Protein AF-A0A6F9APV6-F1 (afdb_monomer)

pLDDT: mean 75.97, std 16.24, range [34.41, 96.19]

Solvent-accessible surface area (backbone atoms only — not comparable to full-atom values): 11226 Å² total; per-residue (Å²): 135,86,80,82,76,64,52,73,63,45,58,77,76,40,95,75,77,88,88,70,82,86,83,55,104,43,73,67,45,52,50,52,51,53,50,53,49,55,76,41,34,86,66,49,43,72,59,33,46,79,80,85,81,66,87,83,72,89,82,81,78,64,47,82,70,76,93,76,87,90,74,62,83,91,76,59,57,70,69,61,51,51,61,79,62,33,61,71,61,49,49,66,60,61,39,82,82,27,67,59,85,77,83,71,96,68,88,79,89,76,83,69,74,46,79,47,74,49,69,36,89,52,82,75,78,64,53,71,49,76,52,49,54,57,21,38,34,34,34,58,32,89,53,76,42,82,68,46,75,30,38,85,81,39,68,46,71,44,85,44,54,64,74,27,57,29,32,34,39,39,32,69,62,131

Sequence (174 aa):
MYLQPDYAAKRKACNHLRNFADVYDSCGSVKTILDWTADHQDIIVPGAGMTLACSLGWYFGPSWSPLLMSNDLRDICPQSKQLLQNIQVILISQDQLGRQGYRTAKISLSGGQLALAVLDKQEIGSPRLPPHPGHMCHQVLPSYKELGVQTLLSKLVVDVNPSGTELTTVTPIK

Radius of gyration: 18.03 Å; Cα contacts (8 Å, |Δi|>4): 199; chains: 1; bounding box: 49×47×46 Å

Mean predicted aligned error: 9.7 Å

Structure (mmCIF, N/CA/C/O backbone):
data_AF-A0A6F9APV6-F1
#
_entry.id   AF-A0A6F9APV6-F1
#
loop_
_atom_site.group_PDB
_atom_site.id
_atom_site.type_symbol
_atom_site.label_atom_id
_atom_site.label_alt_id
_atom_site.label_comp_id
_atom_site.label_asym_id
_atom_site.label_entity_id
_atom_site.label_seq_id
_atom_site.pdbx_PDB_ins_code
_atom_site.Cartn_x
_atom_site.Cartn_y
_atom_site.Cartn_z
_atom_site.occupancy
_atom_site.B_iso_or_equiv
_atom_site.auth_seq_id
_atom_site.auth_comp_id
_atom_site.auth_asym_id
_atom_site.auth_atom_id
_atom_site.pdbx_PDB_model_num
ATOM 1 N N . MET A 1 1 ? 5.467 5.655 -28.327 1.00 34.41 1 MET A N 1
ATOM 2 C CA . MET A 1 1 ? 4.856 4.310 -28.349 1.00 34.41 1 MET A CA 1
ATOM 3 C C . MET A 1 1 ? 5.356 3.571 -27.118 1.00 34.41 1 MET A C 1
ATOM 5 O O . MET A 1 1 ? 6.531 3.239 -27.068 1.00 34.41 1 MET A O 1
ATOM 9 N N . TYR A 1 2 ? 4.526 3.448 -26.079 1.00 51.31 2 TYR A N 1
ATOM 10 C CA . TYR A 1 2 ? 4.885 2.700 -24.870 1.00 51.31 2 TYR A CA 1
ATOM 11 C C . TYR A 1 2 ? 4.739 1.212 -25.201 1.00 51.31 2 TYR A C 1
ATOM 13 O O . TYR A 1 2 ? 3.641 0.767 -25.527 1.00 51.31 2 TYR A O 1
ATOM 21 N N . LEU A 1 3 ? 5.841 0.462 -25.202 1.00 65.44 3 LEU A N 1
ATOM 22 C CA . LEU A 1 3 ? 5.780 -0.988 -25.360 1.00 65.44 3 LEU A CA 1
ATOM 23 C C . LEU A 1 3 ? 5.334 -1.575 -24.024 1.00 65.44 3 LEU A C 1
ATOM 25 O O . LEU A 1 3 ? 6.035 -1.435 -23.021 1.00 65.44 3 LEU A O 1
ATOM 29 N N . GLN A 1 4 ? 4.167 -2.211 -24.006 1.00 72.38 4 GLN A N 1
ATOM 30 C CA . GLN A 1 4 ? 3.700 -2.893 -22.811 1.00 72.38 4 GLN A CA 1
ATOM 31 C C . GLN A 1 4 ? 4.637 -4.077 -22.516 1.00 72.38 4 GLN A C 1
ATOM 33 O O . GLN A 1 4 ? 4.866 -4.908 -23.398 1.00 72.38 4 GLN A O 1
ATOM 38 N N . PRO A 1 5 ? 5.220 -4.157 -21.310 1.00 76.94 5 PRO A N 1
ATOM 39 C CA . PRO A 1 5 ? 6.102 -5.258 -20.968 1.00 76.94 5 PRO A CA 1
ATOM 40 C C . PRO A 1 5 ? 5.328 -6.573 -20.831 1.00 76.94 5 PRO A C 1
ATOM 42 O O . PRO A 1 5 ? 4.236 -6.605 -20.266 1.00 76.94 5 PRO A O 1
ATOM 45 N N . ASP A 1 6 ? 5.937 -7.672 -21.277 1.00 85.88 6 ASP A N 1
ATOM 46 C CA . ASP A 1 6 ? 5.403 -9.017 -21.060 1.00 85.88 6 ASP A CA 1
ATOM 47 C C . ASP A 1 6 ? 5.593 -9.437 -19.592 1.00 85.88 6 ASP A C 1
ATOM 49 O O . ASP A 1 6 ? 6.660 -9.902 -19.172 1.00 85.88 6 ASP A O 1
ATOM 53 N N . TYR A 1 7 ? 4.543 -9.247 -18.795 1.00 81.50 7 TYR A N 1
ATOM 54 C CA . TYR A 1 7 ? 4.513 -9.645 -17.390 1.00 81.50 7 TYR A CA 1
ATOM 55 C C . TYR A 1 7 ? 4.544 -11.164 -17.197 1.00 81.50 7 TYR A C 1
ATOM 57 O O . TYR A 1 7 ? 5.083 -11.626 -16.192 1.00 81.50 7 TYR A O 1
ATOM 65 N N . ALA A 1 8 ? 4.046 -11.956 -18.152 1.00 81.69 8 ALA A N 1
ATOM 66 C CA . ALA A 1 8 ? 4.042 -13.413 -18.048 1.00 81.69 8 ALA A CA 1
ATOM 67 C C . ALA A 1 8 ? 5.456 -13.992 -18.199 1.00 81.69 8 ALA A C 1
ATOM 69 O O . ALA A 1 8 ? 5.843 -14.880 -17.433 1.00 81.69 8 ALA A O 1
ATOM 70 N N . ALA A 1 9 ? 6.246 -13.465 -19.139 1.00 83.56 9 ALA A N 1
ATOM 71 C CA . ALA A 1 9 ? 7.654 -13.826 -19.289 1.00 83.56 9 ALA A CA 1
ATOM 72 C C . ALA A 1 9 ? 8.483 -13.372 -18.077 1.00 83.56 9 ALA A C 1
ATOM 74 O O . ALA A 1 9 ? 9.235 -14.160 -17.502 1.00 83.56 9 ALA A O 1
ATOM 75 N N . LYS A 1 10 ? 8.292 -12.124 -17.631 1.00 79.88 10 LYS A N 1
ATOM 76 C CA . LYS A 1 10 ? 9.009 -11.562 -16.476 1.00 79.88 10 LYS A CA 1
ATOM 77 C C . LYS A 1 10 ? 8.736 -12.326 -15.179 1.00 79.88 10 LYS A C 1
ATOM 79 O O . LYS A 1 10 ? 9.666 -12.554 -14.413 1.00 79.88 10 LYS A O 1
ATOM 84 N N . ARG A 1 11 ? 7.503 -12.800 -14.966 1.00 76.94 11 ARG A N 1
ATOM 85 C CA . ARG A 1 11 ? 7.121 -13.609 -13.795 1.00 76.94 11 ARG A CA 1
ATOM 86 C C . ARG A 1 11 ? 7.897 -14.923 -13.682 1.00 76.94 11 ARG A C 1
ATOM 88 O O . ARG A 1 11 ? 8.100 -15.418 -12.583 1.00 76.94 11 ARG A O 1
ATOM 95 N N . LYS A 1 12 ? 8.310 -15.507 -14.812 1.00 80.38 12 LYS A N 1
ATOM 96 C CA . LYS A 1 12 ? 9.112 -16.742 -14.833 1.00 80.38 12 LYS A CA 1
ATOM 97 C C . LYS A 1 12 ? 10.593 -16.486 -14.558 1.00 80.38 12 LYS A C 1
ATOM 99 O O . LYS A 1 12 ? 11.287 -17.399 -14.130 1.00 80.38 12 LYS A O 1
ATOM 104 N N . ALA A 1 13 ? 11.073 -15.277 -14.845 1.00 82.25 13 ALA A N 1
ATOM 105 C CA . ALA A 1 13 ? 12.490 -14.934 -14.787 1.00 82.25 13 ALA A CA 1
ATOM 106 C C . ALA A 1 13 ? 12.889 -14.166 -13.516 1.00 82.25 13 ALA A C 1
ATOM 108 O O . ALA A 1 13 ? 14.063 -14.166 -13.154 1.00 82.25 13 ALA A O 1
ATOM 109 N N . CYS A 1 14 ? 11.951 -13.481 -12.856 1.00 79.75 14 CYS A N 1
ATOM 110 C CA . CYS A 1 14 ? 12.245 -12.558 -11.761 1.00 79.75 14 CYS A CA 1
ATOM 111 C C . CYS A 1 14 ? 11.323 -12.784 -10.556 1.00 79.75 14 CYS A C 1
ATOM 113 O O . CYS A 1 14 ? 10.116 -12.943 -10.721 1.00 79.75 14 CYS A O 1
ATOM 115 N N . ASN A 1 15 ? 11.886 -12.692 -9.345 1.00 79.50 15 ASN A N 1
ATOM 116 C CA . ASN A 1 15 ? 11.119 -12.744 -8.091 1.00 79.50 15 ASN A CA 1
ATOM 117 C C . ASN A 1 15 ? 10.327 -11.447 -7.850 1.00 79.50 15 ASN A C 1
ATOM 119 O O . ASN A 1 15 ? 9.174 -11.490 -7.434 1.00 79.50 15 ASN A O 1
ATOM 123 N N . HIS A 1 16 ? 10.944 -10.295 -8.140 1.00 78.00 16 HIS A N 1
ATOM 124 C CA . HIS A 1 16 ? 10.338 -8.967 -8.023 1.00 78.00 16 HIS A CA 1
ATOM 125 C C . HIS A 1 16 ? 10.746 -8.084 -9.201 1.00 78.00 16 HIS A C 1
ATOM 127 O O . HIS A 1 16 ? 11.816 -8.257 -9.787 1.00 78.00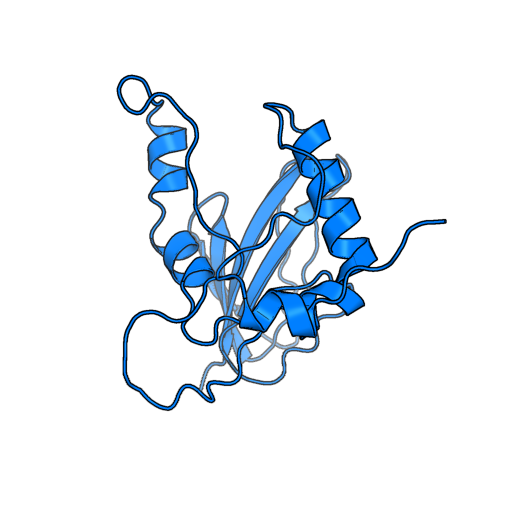 16 HIS A O 1
ATOM 133 N N . LEU A 1 17 ? 9.881 -7.131 -9.547 1.00 83.25 17 LEU A N 1
ATOM 134 C CA . LEU A 1 17 ? 10.029 -6.269 -10.715 1.00 83.25 17 LEU A CA 1
ATOM 135 C C . LEU A 1 17 ? 9.697 -4.830 -10.328 1.00 83.25 17 LEU A C 1
ATOM 137 O O . LEU A 1 17 ? 8.629 -4.561 -9.781 1.00 83.25 17 LEU A O 1
ATOM 141 N N . ARG A 1 18 ? 10.589 -3.892 -10.659 1.00 86.50 18 ARG A N 1
ATOM 142 C CA . ARG A 1 18 ? 10.275 -2.463 -10.592 1.00 86.50 18 ARG A CA 1
ATOM 143 C C . ARG A 1 18 ? 9.425 -2.091 -11.807 1.00 86.50 18 ARG A C 1
ATOM 145 O O . ARG A 1 18 ? 9.869 -2.256 -12.942 1.00 86.50 18 ARG A O 1
ATOM 152 N N . ASN A 1 19 ? 8.211 -1.607 -11.556 1.00 86.69 19 ASN A N 1
ATOM 153 C CA . ASN A 1 19 ? 7.246 -1.266 -12.604 1.00 86.69 19 ASN A CA 1
ATOM 154 C C . ASN A 1 19 ? 7.282 0.207 -13.017 1.00 86.69 19 ASN A C 1
ATOM 156 O O . ASN A 1 19 ? 7.061 0.514 -14.185 1.00 86.69 19 ASN A O 1
ATOM 160 N N . PHE A 1 20 ? 7.563 1.098 -12.068 1.00 89.62 20 PHE A N 1
ATOM 161 C CA . PHE A 1 20 ? 7.472 2.541 -12.259 1.00 89.62 20 PHE A CA 1
ATOM 162 C C . PHE A 1 20 ? 8.788 3.250 -11.899 1.00 89.62 20 PHE A C 1
ATOM 164 O O . PHE A 1 20 ? 9.811 2.597 -11.673 1.00 89.62 20 PHE A O 1
ATOM 171 N N . ALA A 1 21 ? 8.762 4.583 -11.919 1.00 89.56 21 ALA A N 1
ATOM 172 C CA . ALA A 1 21 ? 9.883 5.446 -11.569 1.00 89.56 21 ALA A CA 1
ATOM 173 C C . ALA A 1 21 ? 10.372 5.227 -10.127 1.00 89.56 21 ALA A C 1
ATOM 175 O O . ALA A 1 21 ? 9.659 4.671 -9.288 1.00 89.56 21 ALA A O 1
ATOM 176 N N . ASP A 1 22 ? 11.596 5.680 -9.861 1.00 90.94 22 ASP A N 1
ATOM 177 C CA . ASP A 1 22 ? 12.197 5.617 -8.532 1.00 90.94 22 ASP A CA 1
ATOM 178 C C . ASP A 1 22 ? 11.399 6.460 -7.526 1.00 90.94 22 ASP A C 1
ATOM 180 O O . ASP A 1 22 ? 10.814 7.495 -7.862 1.00 90.94 22 ASP A O 1
ATOM 184 N N . VAL A 1 23 ? 11.368 5.988 -6.279 1.00 90.94 23 VAL A N 1
ATOM 185 C CA . VAL A 1 23 ? 10.725 6.699 -5.174 1.00 90.94 23 VAL A CA 1
ATOM 186 C C . VAL A 1 23 ? 11.669 7.760 -4.618 1.00 90.94 23 VAL A C 1
ATOM 188 O O . VAL A 1 23 ? 12.853 7.505 -4.401 1.00 90.94 23 VAL A O 1
ATOM 191 N N . TYR A 1 24 ? 11.126 8.944 -4.358 1.00 90.81 24 TYR A N 1
ATOM 192 C CA . TYR A 1 24 ? 11.816 10.040 -3.685 1.00 90.81 24 TYR A CA 1
ATOM 193 C C . TYR A 1 24 ? 11.160 10.332 -2.338 1.00 90.81 24 TYR A C 1
ATOM 195 O O . TYR A 1 24 ? 9.982 10.031 -2.139 1.00 90.81 24 TYR A O 1
ATOM 203 N N . ASP A 1 25 ? 11.903 10.980 -1.439 1.00 88.94 25 ASP A N 1
ATOM 204 C CA . ASP A 1 25 ? 11.427 11.402 -0.117 1.00 88.94 25 ASP A CA 1
ATOM 205 C C . ASP A 1 25 ? 10.454 12.593 -0.221 1.00 88.94 25 ASP A C 1
ATOM 207 O O . ASP A 1 25 ? 10.765 13.743 0.081 1.00 88.94 25 ASP A O 1
ATOM 211 N N . SER A 1 26 ? 9.276 12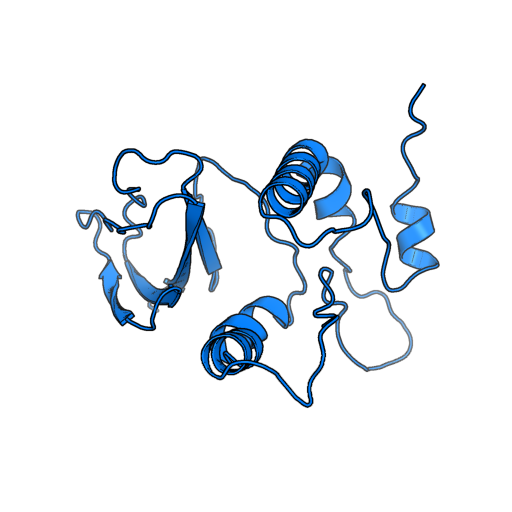.337 -0.790 1.00 88.94 26 SER A N 1
ATOM 212 C CA . SER A 1 26 ? 8.207 13.318 -0.935 1.00 88.94 26 SER A CA 1
ATOM 213 C C . SER A 1 26 ? 6.843 12.640 -1.043 1.00 88.94 26 SER A C 1
ATOM 215 O O . SER A 1 26 ? 6.668 11.640 -1.745 1.00 88.94 26 SER A O 1
ATOM 217 N N . CYS A 1 27 ? 5.829 13.249 -0.423 1.00 84.25 27 CYS A N 1
ATOM 218 C CA . CYS A 1 27 ? 4.440 12.797 -0.548 1.00 84.25 27 CYS A CA 1
ATOM 219 C C . CYS A 1 27 ? 3.967 12.802 -2.016 1.00 84.25 27 CYS A C 1
ATOM 221 O O . CYS A 1 27 ? 3.208 11.928 -2.431 1.00 84.25 27 CYS A O 1
ATOM 223 N N . GLY A 1 28 ? 4.466 13.743 -2.827 1.00 86.81 28 GLY A N 1
ATOM 224 C CA . GLY A 1 28 ? 4.191 13.800 -4.263 1.00 86.81 28 GLY A CA 1
ATOM 225 C C . GLY A 1 28 ? 4.675 12.557 -5.015 1.00 86.81 28 GLY A C 1
ATOM 226 O O . GLY A 1 28 ? 3.913 11.999 -5.797 1.00 86.81 28 GLY A O 1
ATOM 227 N N . SER A 1 29 ? 5.894 12.077 -4.737 1.00 89.31 29 SER A N 1
ATOM 228 C CA . SER A 1 29 ? 6.427 10.851 -5.355 1.00 89.31 29 SER A CA 1
ATOM 229 C C . SER A 1 29 ? 5.620 9.610 -4.968 1.00 89.31 29 SER A C 1
ATOM 231 O O . SER A 1 29 ? 5.328 8.774 -5.819 1.00 89.31 29 SER A O 1
ATOM 233 N N . VAL A 1 30 ? 5.187 9.506 -3.710 1.00 87.62 30 VAL A N 1
ATOM 234 C CA . VAL A 1 30 ? 4.334 8.391 -3.269 1.00 87.62 30 VAL A CA 1
ATOM 235 C C . VAL A 1 30 ? 2.973 8.431 -3.971 1.00 87.62 30 VAL A C 1
ATOM 237 O O . VAL A 1 30 ? 2.505 7.405 -4.466 1.00 87.62 30 VAL A O 1
ATOM 240 N N . LYS A 1 31 ? 2.351 9.613 -4.075 1.00 87.12 31 LYS A N 1
ATOM 241 C CA . LYS A 1 31 ? 1.059 9.791 -4.758 1.00 87.12 31 LYS A CA 1
ATOM 242 C C . LYS A 1 31 ? 1.134 9.397 -6.236 1.00 87.12 31 LYS A C 1
ATOM 244 O O . LYS A 1 31 ? 0.258 8.674 -6.699 1.00 87.12 31 LYS A O 1
ATOM 249 N N . THR A 1 32 ? 2.194 9.775 -6.955 1.00 91.06 32 THR A N 1
ATOM 250 C CA . THR A 1 32 ? 2.341 9.408 -8.376 1.00 91.06 32 THR A CA 1
ATOM 251 C C . THR A 1 32 ? 2.524 7.906 -8.583 1.00 91.06 32 THR A C 1
ATOM 253 O O . THR A 1 32 ? 1.956 7.356 -9.525 1.00 91.06 32 THR A O 1
ATOM 256 N N . ILE A 1 33 ? 3.250 7.219 -7.693 1.00 89.94 33 ILE A N 1
ATOM 257 C CA . ILE A 1 33 ? 3.377 5.753 -7.721 1.00 89.94 33 ILE A CA 1
ATOM 258 C C . ILE A 1 33 ? 2.017 5.089 -7.466 1.00 89.94 33 ILE A C 1
ATOM 260 O O . ILE A 1 33 ? 1.644 4.160 -8.188 1.00 89.94 33 ILE A O 1
ATOM 264 N N . LEU A 1 34 ? 1.266 5.560 -6.463 1.00 88.81 34 LEU A N 1
ATOM 265 C CA . LEU A 1 34 ? -0.066 5.037 -6.140 1.00 88.81 34 LEU A CA 1
ATOM 266 C C . LEU A 1 34 ? -1.050 5.231 -7.297 1.00 88.81 34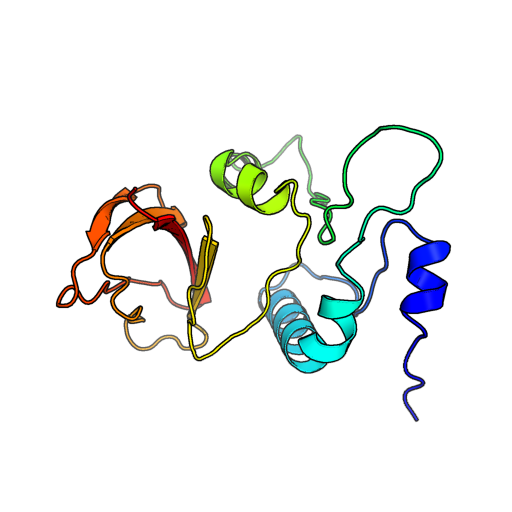 LEU A C 1
ATOM 268 O O . LEU A 1 34 ? -1.775 4.299 -7.645 1.00 88.81 34 LEU A O 1
ATOM 272 N N . ASP A 1 35 ? -1.051 6.414 -7.910 1.00 90.56 35 ASP A N 1
ATOM 273 C CA . ASP A 1 35 ? -1.918 6.728 -9.044 1.00 90.56 35 ASP A CA 1
ATOM 274 C C . ASP A 1 35 ? -1.576 5.862 -10.255 1.00 90.56 35 ASP A C 1
ATOM 276 O O . ASP A 1 35 ? -2.457 5.191 -10.791 1.00 90.56 35 ASP A O 1
ATOM 280 N N . TRP A 1 36 ? -0.292 5.756 -1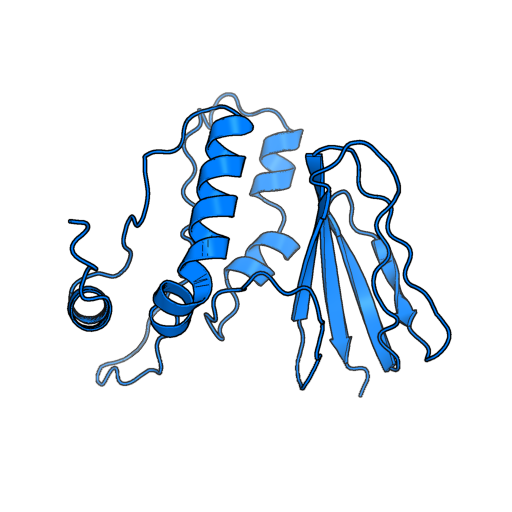0.610 1.00 91.81 36 TRP A N 1
ATOM 281 C CA . TRP A 1 36 ? 0.137 4.902 -11.715 1.00 91.81 36 TRP A CA 1
ATOM 282 C C . TRP A 1 36 ? -0.226 3.429 -11.489 1.00 91.81 36 TRP A C 1
ATOM 284 O O . TRP A 1 36 ? -0.727 2.768 -12.400 1.00 91.81 36 TRP A O 1
ATOM 294 N N . THR A 1 37 ? -0.016 2.923 -10.269 1.00 89.44 37 THR A N 1
ATOM 295 C CA . THR A 1 37 ? -0.335 1.536 -9.888 1.00 89.44 37 THR A CA 1
ATOM 296 C C . THR A 1 37 ? -1.830 1.265 -10.005 1.00 89.44 37 THR A C 1
ATOM 298 O O . THR A 1 37 ? -2.231 0.226 -10.525 1.00 89.44 37 THR A O 1
ATOM 301 N N . ALA A 1 38 ? -2.662 2.201 -9.550 1.00 89.38 38 ALA A N 1
ATOM 302 C CA . ALA A 1 38 ? -4.108 2.057 -9.597 1.00 89.38 38 ALA A CA 1
ATOM 303 C C . ALA A 1 38 ? -4.671 2.179 -11.023 1.00 89.38 38 ALA A C 1
ATOM 305 O O . ALA A 1 38 ? -5.654 1.517 -11.345 1.00 89.38 38 ALA A O 1
ATOM 306 N N . ASP A 1 39 ? -4.045 2.981 -11.883 1.00 90.62 39 ASP A N 1
ATOM 307 C CA . ASP A 1 39 ? -4.467 3.150 -13.277 1.00 90.62 39 ASP A CA 1
ATOM 308 C C . ASP A 1 39 ? -4.029 1.976 -14.173 1.00 90.62 39 ASP A C 1
ATOM 310 O O . ASP A 1 39 ? -4.656 1.711 -15.195 1.00 90.62 39 ASP A O 1
ATOM 314 N N . HIS A 1 40 ? -2.999 1.222 -13.769 1.00 90.19 40 HIS A N 1
ATOM 315 C CA . HIS A 1 40 ? -2.517 0.024 -14.475 1.00 90.19 40 HIS A CA 1
ATOM 316 C C . HIS A 1 40 ? -2.867 -1.284 -13.749 1.00 90.19 40 HIS A C 1
ATOM 318 O O . HIS A 1 40 ? -2.325 -2.343 -14.088 1.00 90.19 40 HIS A O 1
ATOM 324 N N . GLN A 1 41 ? -3.769 -1.235 -12.760 1.00 87.25 41 GLN A N 1
ATOM 325 C CA . GLN A 1 41 ? -4.080 -2.372 -11.889 1.00 87.25 41 GLN A CA 1
ATOM 326 C C . GLN A 1 41 ? -4.551 -3.612 -12.663 1.00 87.25 41 GLN A C 1
ATOM 328 O O . GLN A 1 41 ? -4.156 -4.723 -12.324 1.00 87.25 41 GLN A O 1
ATOM 333 N N . ASP A 1 42 ? -5.287 -3.435 -13.763 1.00 85.94 42 ASP A N 1
ATOM 334 C CA . ASP A 1 42 ? -5.796 -4.542 -14.588 1.00 85.94 42 ASP A CA 1
ATOM 335 C C . ASP A 1 42 ? -4.685 -5.326 -15.301 1.00 85.94 42 ASP A C 1
ATOM 337 O O . ASP A 1 42 ? -4.876 -6.474 -15.694 1.00 85.94 42 ASP A O 1
ATOM 341 N N . ILE A 1 43 ? -3.505 -4.722 -15.456 1.00 84.94 43 ILE A N 1
ATOM 342 C CA . ILE A 1 43 ? -2.342 -5.340 -16.097 1.00 84.94 43 ILE A CA 1
ATOM 343 C C . ILE A 1 43 ? -1.444 -5.989 -15.041 1.00 84.94 43 ILE A C 1
ATOM 345 O O . ILE A 1 43 ? -0.961 -7.106 -15.231 1.00 84.94 43 ILE A O 1
ATOM 349 N N . ILE A 1 44 ? -1.206 -5.291 -13.928 1.00 83.56 44 ILE A N 1
ATOM 350 C CA . ILE A 1 44 ? -0.227 -5.716 -12.920 1.00 83.56 44 ILE A CA 1
ATOM 351 C C . ILE A 1 44 ? -0.814 -6.689 -11.893 1.00 83.56 44 ILE A C 1
ATOM 353 O O . ILE A 1 44 ? -0.114 -7.615 -11.497 1.00 83.56 44 ILE A O 1
ATOM 357 N N . VAL A 1 45 ? -2.085 -6.543 -11.493 1.00 81.75 45 VAL A N 1
ATOM 358 C CA . VAL A 1 45 ? -2.715 -7.388 -10.459 1.00 81.75 45 VAL A CA 1
ATOM 359 C C . VAL A 1 45 ? -2.838 -8.847 -10.911 1.00 81.75 45 VAL A C 1
ATOM 361 O O . VAL A 1 45 ? -2.474 -9.723 -10.127 1.00 81.75 45 VAL A O 1
ATOM 364 N N . PRO A 1 46 ? -3.243 -9.165 -12.161 1.00 76.81 46 PRO A N 1
ATOM 365 C CA . PRO A 1 46 ? -3.241 -10.552 -12.634 1.00 76.81 46 PRO A CA 1
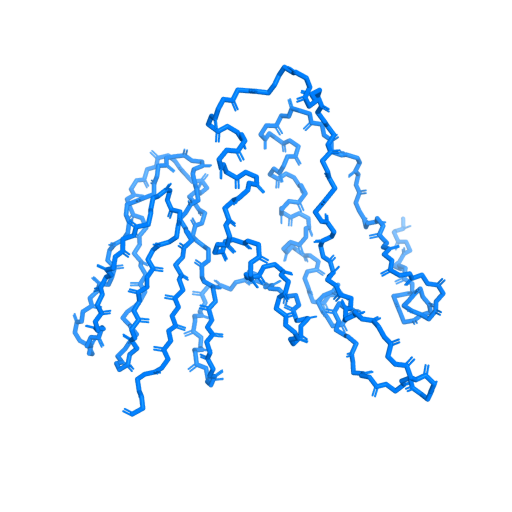ATOM 366 C C . PRO A 1 46 ? -1.832 -11.151 -12.730 1.00 76.81 46 PRO A C 1
ATOM 368 O O . PRO A 1 46 ? -1.658 -12.357 -12.562 1.00 76.81 46 PRO A O 1
ATOM 371 N N . GLY A 1 47 ? -0.820 -10.316 -12.992 1.00 64.62 47 GLY A N 1
ATOM 372 C CA . GLY A 1 47 ? 0.588 -10.719 -12.969 1.00 64.62 47 GLY A CA 1
ATOM 373 C C . GLY A 1 47 ? 1.137 -10.927 -11.553 1.00 64.62 47 GLY A C 1
ATOM 374 O O . GLY A 1 47 ? 2.077 -11.702 -11.375 1.00 64.62 47 GLY A O 1
ATOM 375 N N . ALA A 1 48 ? 0.523 -10.283 -10.559 1.00 58.22 48 ALA A N 1
ATOM 376 C CA . ALA A 1 48 ? 0.907 -10.267 -9.153 1.00 58.22 48 ALA A CA 1
ATOM 377 C C . ALA A 1 48 ? 0.213 -11.349 -8.308 1.00 58.22 48 ALA A C 1
ATOM 379 O O . ALA A 1 48 ? -0.129 -11.151 -7.143 1.00 58.22 48 ALA A O 1
ATOM 380 N N . GLY A 1 49 ? -0.005 -12.519 -8.903 1.00 51.94 49 GLY A N 1
ATOM 381 C CA . GLY A 1 49 ? -0.509 -13.702 -8.225 1.00 51.94 49 GLY A CA 1
ATOM 382 C C . GLY A 1 49 ? 0.186 -14.930 -8.787 1.00 51.94 49 GLY A C 1
ATOM 383 O O . GLY A 1 49 ? 0.093 -15.227 -9.978 1.00 51.94 49 GLY A O 1
ATOM 384 N N . MET A 1 50 ? 0.905 -15.665 -7.942 1.00 44.66 50 MET A N 1
ATOM 385 C CA . MET A 1 50 ? 1.425 -16.970 -8.329 1.00 44.66 50 MET A CA 1
ATOM 386 C C . MET A 1 50 ? 0.457 -18.054 -7.873 1.00 44.66 50 MET A C 1
ATOM 388 O O . MET A 1 50 ? 0.463 -18.444 -6.711 1.00 44.66 50 MET A O 1
ATOM 392 N N . THR A 1 51 ? -0.320 -18.612 -8.804 1.00 39.34 51 THR A N 1
ATOM 393 C CA . THR A 1 51 ? -0.758 -20.003 -8.651 1.00 39.34 51 THR A CA 1
ATOM 394 C C . THR A 1 51 ? 0.499 -20.862 -8.686 1.00 39.34 51 THR A C 1
ATOM 396 O O . THR A 1 51 ? 1.241 -20.870 -9.673 1.00 39.34 51 THR A O 1
ATOM 399 N N . LEU A 1 52 ? 0.771 -21.512 -7.559 1.00 39.34 52 LEU A N 1
ATOM 400 C CA . LEU A 1 52 ? 1.875 -22.430 -7.361 1.00 39.34 52 LEU A CA 1
ATOM 401 C C . LEU A 1 52 ? 1.755 -23.591 -8.362 1.00 39.34 52 LEU A C 1
ATOM 403 O O . LEU A 1 52 ? 0.971 -24.514 -8.177 1.00 39.34 52 LEU A O 1
ATOM 407 N N . ALA A 1 53 ? 2.564 -23.553 -9.410 1.00 36.81 53 ALA A N 1
ATOM 408 C CA . ALA A 1 53 ? 3.061 -24.755 -10.060 1.00 36.81 53 ALA A CA 1
ATOM 409 C C . ALA A 1 53 ? 4.591 -24.707 -9.990 1.00 36.81 53 ALA A C 1
ATOM 411 O O . ALA A 1 53 ? 5.274 -24.625 -11.004 1.00 36.81 53 ALA A O 1
ATOM 412 N N . CYS A 1 54 ? 5.121 -24.696 -8.763 1.00 35.75 54 CYS A N 1
ATOM 413 C CA . CYS A 1 54 ? 6.499 -25.095 -8.501 1.00 35.75 54 CYS A CA 1
ATOM 414 C C . CYS A 1 54 ? 6.477 -26.573 -8.110 1.00 35.75 54 CYS A C 1
ATOM 416 O O . CYS A 1 54 ? 6.249 -26.921 -6.952 1.00 35.75 54 CYS A O 1
ATOM 418 N N . SER A 1 55 ? 6.731 -27.457 -9.073 1.00 35.03 55 SER A N 1
ATOM 419 C CA . SER A 1 55 ? 7.455 -28.683 -8.749 1.00 35.03 55 SER A CA 1
ATOM 420 C C . SER A 1 55 ? 8.791 -28.260 -8.137 1.00 35.03 55 SER A C 1
ATOM 422 O O . SER A 1 55 ? 9.479 -27.440 -8.740 1.00 35.03 55 SER A O 1
ATOM 424 N N . LEU A 1 56 ? 9.155 -28.846 -6.996 1.00 40.75 56 LEU A N 1
ATOM 425 C CA . LEU A 1 56 ? 10.386 -28.599 -6.223 1.00 40.75 56 LEU A CA 1
ATOM 426 C C . LEU A 1 56 ? 10.278 -27.514 -5.138 1.00 40.75 56 LEU A C 1
ATOM 428 O O . LEU A 1 56 ? 11.062 -26.580 -5.069 1.00 40.75 56 LEU A O 1
ATOM 432 N N . GLY A 1 57 ? 9.301 -27.712 -4.254 1.00 39.88 57 GLY A N 1
ATOM 433 C CA . GLY A 1 57 ? 9.544 -27.754 -2.814 1.00 39.88 57 GLY A CA 1
ATOM 434 C C . GLY A 1 57 ? 10.026 -26.480 -2.109 1.00 39.88 57 GLY A C 1
ATOM 435 O O . GLY A 1 57 ? 11.215 -26.213 -2.079 1.00 39.88 57 GLY A O 1
ATOM 436 N N . TRP A 1 58 ? 9.071 -25.838 -1.423 1.00 37.38 58 TRP A N 1
ATOM 437 C CA . TRP A 1 58 ? 9.201 -25.060 -0.178 1.00 37.38 58 TRP A CA 1
ATOM 438 C C . TRP A 1 58 ? 10.261 -23.946 -0.152 1.00 37.38 58 TRP A C 1
ATOM 440 O O . TRP A 1 58 ? 11.439 -24.238 -0.103 1.00 37.38 58 TRP A O 1
ATOM 450 N N . TYR A 1 59 ? 9.822 -22.679 -0.116 1.00 38.00 59 TYR A N 1
ATOM 451 C CA . TYR A 1 59 ? 10.172 -21.632 0.870 1.00 38.00 59 TYR A CA 1
ATOM 452 C C . TYR A 1 59 ? 9.573 -20.289 0.401 1.00 38.00 59 TYR A C 1
ATOM 454 O O . TYR A 1 59 ? 9.871 -19.837 -0.696 1.00 38.00 59 TYR A O 1
ATOM 462 N N . PHE A 1 60 ? 8.727 -19.690 1.252 1.00 39.81 60 PHE A N 1
ATOM 463 C CA . PHE A 1 60 ? 8.138 -18.339 1.180 1.00 39.81 60 PHE A CA 1
ATOM 464 C C . PHE A 1 60 ? 7.387 -17.952 -0.114 1.00 39.81 60 PHE A C 1
ATOM 466 O O . PHE A 1 60 ? 7.957 -17.779 -1.186 1.00 39.81 60 PHE A O 1
ATOM 473 N N . GLY A 1 61 ? 6.066 -17.768 0.001 1.00 41.50 61 GLY A N 1
ATOM 474 C CA . GLY A 1 61 ? 5.251 -17.211 -1.082 1.00 41.50 61 GLY A CA 1
ATOM 475 C C . GLY A 1 61 ? 5.706 -15.789 -1.451 1.00 41.50 61 GLY A C 1
ATOM 476 O O . GLY A 1 61 ? 6.125 -15.040 -0.567 1.00 41.50 61 GLY A O 1
ATOM 477 N N . PRO A 1 62 ? 5.657 -15.391 -2.734 1.00 48.72 62 PRO A N 1
ATOM 478 C CA . PRO A 1 62 ? 6.080 -14.059 -3.145 1.00 48.72 62 PRO A CA 1
ATOM 479 C C . PRO A 1 62 ? 5.102 -13.003 -2.612 1.00 48.72 62 PRO A C 1
ATOM 481 O O . PRO A 1 62 ? 3.941 -12.958 -3.017 1.00 48.72 62 PRO A O 1
ATOM 484 N N . SER A 1 63 ? 5.580 -12.130 -1.721 1.00 50.84 63 SER A N 1
ATOM 485 C CA . SER A 1 63 ? 4.913 -10.860 -1.422 1.00 50.84 63 SER A CA 1
ATOM 486 C C . SER A 1 63 ? 5.216 -9.893 -2.569 1.00 50.84 63 SER A C 1
ATOM 488 O O . SER A 1 63 ? 6.367 -9.523 -2.795 1.00 50.84 63 SER A O 1
ATOM 490 N N . TRP A 1 64 ? 4.205 -9.510 -3.349 1.00 56.59 64 TRP A N 1
ATOM 491 C CA . TRP A 1 64 ? 4.388 -8.686 -4.557 1.00 56.59 64 TRP A CA 1
ATOM 492 C C . TRP A 1 64 ? 4.731 -7.217 -4.267 1.00 56.59 64 TRP A C 1
ATOM 494 O O . TRP A 1 64 ? 5.047 -6.469 -5.189 1.00 56.59 64 TRP A O 1
ATOM 504 N N . SER A 1 65 ? 4.751 -6.826 -2.990 1.00 72.19 65 SER A N 1
ATOM 505 C CA . SER A 1 65 ? 5.287 -5.551 -2.517 1.00 72.19 65 SER A CA 1
ATOM 506 C C . SER A 1 65 ? 6.363 -5.810 -1.457 1.00 72.19 65 SER A C 1
ATOM 508 O O . SER A 1 65 ? 6.028 -5.945 -0.278 1.00 72.19 65 SER A O 1
ATOM 510 N N . PRO A 1 66 ? 7.649 -5.892 -1.837 1.00 83.94 66 PRO A N 1
ATOM 511 C CA . PRO A 1 66 ? 8.711 -6.144 -0.876 1.00 83.94 66 PRO A CA 1
ATOM 512 C C . PRO A 1 66 ? 8.849 -4.955 0.088 1.00 83.94 66 PRO A C 1
ATOM 514 O O . PRO A 1 66 ? 8.944 -3.801 -0.333 1.00 83.94 66 PRO A O 1
ATOM 517 N N . LEU A 1 67 ? 8.876 -5.235 1.393 1.00 88.75 67 LEU A N 1
ATOM 518 C CA . LEU A 1 67 ? 9.111 -4.229 2.431 1.00 88.75 67 LEU A CA 1
ATOM 519 C C . LEU A 1 67 ? 10.618 -3.959 2.555 1.00 88.75 67 LEU A C 1
ATOM 521 O O . LEU A 1 67 ? 11.300 -4.531 3.404 1.00 88.75 67 LEU A O 1
ATOM 525 N N . LEU A 1 68 ? 11.146 -3.112 1.669 1.00 89.62 68 LEU A N 1
ATOM 526 C CA . LEU A 1 68 ? 12.555 -2.709 1.660 1.00 89.62 68 LEU A CA 1
ATOM 527 C C . LEU A 1 68 ? 12.705 -1.320 2.283 1.00 89.62 68 LEU A C 1
ATOM 529 O O . LEU A 1 68 ? 12.174 -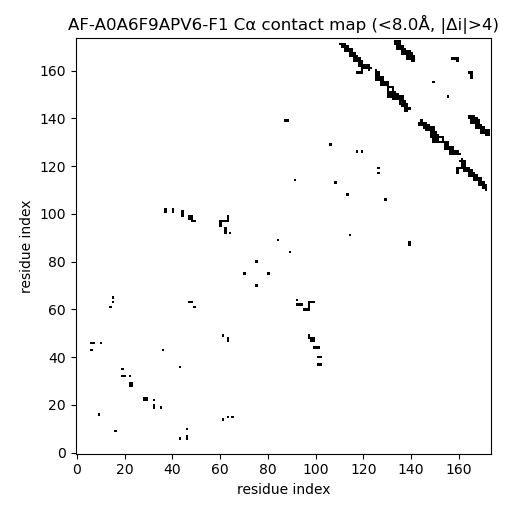0.339 1.768 1.00 89.62 68 LEU A O 1
ATOM 533 N N . MET A 1 69 ? 13.434 -1.235 3.396 1.00 91.62 69 MET A N 1
ATOM 534 C CA . MET A 1 69 ? 13.700 0.030 4.083 1.00 91.62 69 MET A CA 1
ATOM 535 C C . MET A 1 69 ? 14.957 0.695 3.517 1.00 91.62 69 MET A C 1
ATOM 537 O O . MET A 1 69 ? 15.990 0.047 3.371 1.00 91.62 69 MET A O 1
ATOM 541 N N . SER A 1 70 ? 14.875 1.998 3.251 1.00 91.81 70 SER A N 1
ATOM 542 C CA . SER A 1 70 ? 16.010 2.840 2.865 1.00 91.81 70 SER A CA 1
ATOM 543 C C . SER A 1 70 ? 16.105 4.027 3.825 1.00 91.81 70 SER A C 1
ATOM 545 O O . SER A 1 70 ? 15.670 5.129 3.506 1.00 91.81 70 SER A O 1
ATOM 547 N N . ASN A 1 71 ? 16.612 3.784 5.033 1.00 92.38 71 ASN A N 1
ATOM 548 C CA . ASN A 1 71 ? 16.782 4.787 6.088 1.00 92.38 71 ASN A CA 1
ATOM 549 C C . ASN A 1 71 ? 18.049 4.508 6.921 1.00 92.38 71 ASN A C 1
ATOM 551 O O . ASN A 1 71 ? 18.635 3.427 6.826 1.00 92.38 71 ASN A O 1
ATOM 555 N N . ASP A 1 72 ? 18.481 5.476 7.738 1.00 94.44 72 ASP A N 1
ATOM 556 C CA . ASP A 1 72 ? 19.536 5.234 8.730 1.00 94.44 72 ASP A CA 1
ATOM 557 C C . ASP A 1 72 ? 18.934 4.573 9.977 1.00 94.44 72 ASP A C 1
ATOM 559 O O . ASP A 1 72 ? 18.279 5.211 10.798 1.00 94.44 72 ASP A O 1
ATOM 563 N N . LEU A 1 73 ? 19.163 3.268 10.127 1.00 95.00 73 LEU A N 1
ATOM 564 C CA . LEU A 1 73 ? 18.637 2.486 11.250 1.00 95.00 73 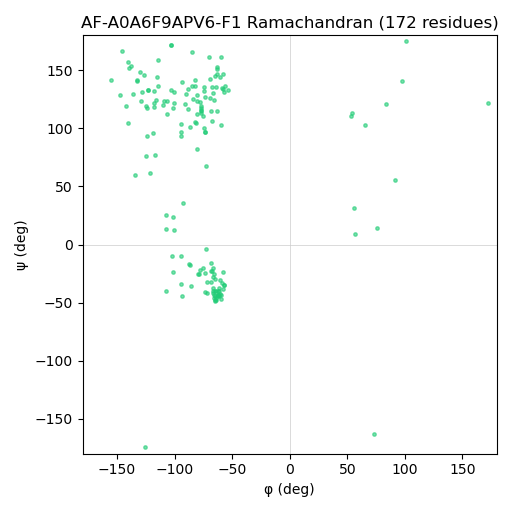LEU A CA 1
ATOM 565 C C . LEU A 1 73 ? 19.265 2.849 12.603 1.00 95.00 73 LEU A C 1
ATOM 567 O O . LEU A 1 73 ? 18.727 2.461 13.642 1.00 95.00 73 LEU A O 1
ATOM 571 N N . ARG A 1 74 ? 20.399 3.558 12.608 1.00 96.19 74 ARG A N 1
ATOM 572 C CA . ARG A 1 74 ? 21.067 4.001 13.841 1.00 96.19 74 ARG A CA 1
ATOM 573 C C . ARG A 1 74 ? 20.385 5.229 14.436 1.00 96.19 74 ARG A C 1
ATOM 575 O O . ARG A 1 74 ? 20.473 5.425 15.644 1.00 96.19 74 ARG A O 1
ATOM 582 N N . ASP A 1 75 ? 19.706 6.008 13.597 1.00 95.31 75 ASP A N 1
ATOM 583 C CA . ASP A 1 75 ? 19.056 7.267 13.957 1.00 95.31 75 ASP A CA 1
ATOM 584 C C . ASP A 1 75 ? 17.642 7.342 13.362 1.00 95.31 75 ASP A C 1
ATOM 586 O O . ASP A 1 75 ? 17.299 8.194 12.544 1.00 95.31 75 ASP A O 1
ATOM 590 N N . ILE A 1 76 ? 16.809 6.375 13.749 1.00 95.12 76 ILE A N 1
ATOM 591 C CA . ILE A 1 76 ? 15.399 6.332 13.368 1.00 95.12 76 ILE A CA 1
ATOM 592 C C . ILE A 1 76 ? 14.523 6.836 14.514 1.00 95.12 76 ILE A C 1
ATOM 594 O O . ILE A 1 76 ? 14.632 6.376 15.654 1.00 95.12 76 ILE A O 1
ATOM 598 N N . CYS A 1 77 ? 13.593 7.745 14.212 1.00 95.50 77 CYS A N 1
ATOM 599 C CA . CYS A 1 77 ? 12.672 8.238 15.227 1.00 95.50 77 CYS A CA 1
ATOM 600 C C . CYS A 1 77 ? 11.738 7.111 15.737 1.00 95.50 77 CYS A C 1
ATOM 602 O O . CYS A 1 77 ? 11.320 6.242 14.958 1.00 95.50 77 CYS A O 1
ATOM 604 N N . PRO A 1 78 ? 11.357 7.111 17.033 1.00 95.25 78 PRO A N 1
ATOM 605 C CA . PRO A 1 78 ? 10.561 6.029 17.623 1.00 95.25 78 PRO A CA 1
ATOM 606 C C . PRO A 1 78 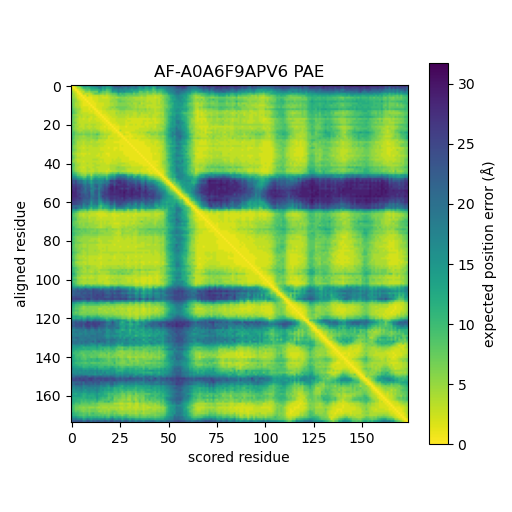? 9.222 5.777 16.919 1.00 95.25 78 PRO A C 1
ATOM 608 O O . PRO A 1 78 ? 8.800 4.630 16.792 1.00 95.25 78 PRO A O 1
ATOM 611 N N . GLN A 1 79 ? 8.583 6.837 16.419 1.00 91.50 79 GLN A N 1
ATOM 612 C CA . GLN A 1 79 ? 7.304 6.768 15.706 1.00 91.50 79 GLN A CA 1
ATOM 613 C C . GLN A 1 79 ? 7.434 5.994 14.386 1.00 91.50 79 GLN A C 1
ATOM 615 O O . GLN A 1 79 ? 6.662 5.070 14.134 1.00 91.50 79 GLN A O 1
ATOM 620 N N . SER A 1 80 ? 8.452 6.304 13.575 1.00 91.69 80 SER A N 1
ATOM 621 C CA . SER A 1 80 ? 8.724 5.583 12.323 1.00 91.69 80 SER A CA 1
ATOM 622 C C . SER A 1 80 ? 9.109 4.133 12.585 1.00 91.69 80 SER A C 1
ATOM 624 O O . SER A 1 80 ? 8.638 3.236 11.890 1.00 91.69 80 SER A O 1
ATOM 626 N N . LYS A 1 81 ? 9.908 3.877 13.629 1.00 93.12 81 LYS A N 1
ATOM 627 C CA . LYS A 1 81 ? 10.248 2.512 14.044 1.00 93.12 81 LYS A CA 1
ATOM 628 C C . LYS A 1 81 ? 8.999 1.710 14.416 1.00 93.12 81 LYS A C 1
ATOM 630 O O . LYS A 1 81 ? 8.852 0.584 13.953 1.00 93.12 81 LYS A O 1
ATOM 635 N N . GLN A 1 82 ? 8.096 2.286 15.210 1.00 93.81 82 GLN A N 1
ATOM 636 C CA . GLN A 1 82 ? 6.850 1.630 15.610 1.00 93.81 82 GLN A CA 1
ATOM 637 C C . GLN A 1 82 ? 5.948 1.330 14.408 1.00 93.81 82 GLN A C 1
ATOM 639 O O . GLN A 1 82 ? 5.365 0.250 14.342 1.00 93.81 82 GLN A O 1
ATOM 644 N N . LEU A 1 83 ? 5.859 2.253 13.446 1.00 91.25 83 LEU A N 1
ATOM 645 C CA . LEU A 1 83 ? 5.092 2.046 12.219 1.00 91.25 83 LEU A CA 1
ATOM 646 C C . LEU A 1 83 ? 5.691 0.923 11.357 1.00 91.25 83 LEU A C 1
ATOM 648 O O . LEU A 1 83 ? 4.969 0.011 10.962 1.00 91.25 83 LEU A O 1
ATOM 652 N N . LEU A 1 84 ? 7.006 0.953 11.115 1.00 92.88 84 LEU A N 1
ATOM 653 C CA . LEU A 1 84 ? 7.716 -0.056 10.315 1.00 92.88 84 LEU A CA 1
ATOM 654 C C . LEU A 1 84 ? 7.712 -1.446 10.969 1.00 92.88 84 LEU A C 1
ATOM 656 O O . LEU A 1 84 ? 7.815 -2.450 10.270 1.00 92.88 84 LEU A O 1
ATOM 660 N N . GLN A 1 85 ? 7.586 -1.513 12.297 1.00 94.38 85 GLN A N 1
ATOM 661 C CA . GLN A 1 85 ? 7.523 -2.755 13.074 1.00 94.38 85 GLN A CA 1
ATOM 662 C C . GLN A 1 85 ? 6.091 -3.138 13.489 1.00 94.38 85 GLN A C 1
ATOM 664 O O . GLN A 1 85 ? 5.910 -4.021 14.329 1.00 94.38 85 GLN A O 1
ATOM 669 N N . ASN A 1 86 ? 5.057 -2.503 12.924 1.00 93.44 86 ASN A N 1
ATOM 670 C CA . ASN A 1 86 ? 3.671 -2.827 13.248 1.00 93.44 86 ASN A CA 1
ATOM 671 C C . ASN A 1 86 ? 3.311 -4.233 12.734 1.00 93.44 86 ASN A C 1
ATOM 673 O O . ASN A 1 86 ? 3.105 -4.446 11.539 1.00 93.44 86 ASN A O 1
ATOM 677 N N . ILE A 1 87 ? 3.193 -5.188 13.662 1.00 90.75 87 ILE A N 1
ATOM 678 C CA . ILE A 1 87 ? 2.953 -6.606 13.362 1.00 90.75 87 ILE A CA 1
ATOM 679 C C . ILE A 1 87 ? 1.671 -6.810 12.546 1.00 90.75 87 ILE A C 1
ATOM 681 O O . ILE A 1 87 ? 1.668 -7.622 11.630 1.00 90.75 87 ILE A O 1
ATOM 685 N N . GLN A 1 88 ? 0.599 -6.061 12.819 1.00 89.62 88 GLN A N 1
ATOM 686 C CA . GLN A 1 88 ? -0.671 -6.220 12.099 1.00 89.62 88 GLN A CA 1
ATOM 687 C C . GLN A 1 88 ? -0.537 -5.806 10.627 1.00 89.62 88 GLN A C 1
ATOM 689 O O . GLN A 1 88 ? -1.028 -6.498 9.739 1.00 89.62 88 GLN A O 1
ATOM 694 N N . VAL A 1 89 ? 0.192 -4.720 10.352 1.00 89.31 89 VAL A N 1
ATOM 695 C CA . VAL A 1 89 ? 0.490 -4.276 8.979 1.00 89.31 89 VAL A CA 1
ATOM 696 C C . VAL A 1 89 ? 1.401 -5.279 8.268 1.00 89.31 89 VAL A C 1
ATOM 698 O O . VAL A 1 89 ? 1.161 -5.620 7.109 1.00 89.31 89 VAL A O 1
ATOM 701 N N . ILE A 1 90 ? 2.416 -5.796 8.968 1.00 89.06 90 ILE A N 1
ATOM 702 C CA . ILE A 1 90 ? 3.328 -6.809 8.424 1.00 89.06 90 ILE A CA 1
ATOM 703 C C . ILE A 1 90 ? 2.562 -8.089 8.073 1.00 89.06 90 ILE A C 1
ATOM 705 O O . ILE A 1 90 ? 2.765 -8.625 6.989 1.00 89.06 90 ILE A O 1
ATOM 709 N N . LEU A 1 91 ? 1.649 -8.553 8.931 1.00 87.44 91 LEU A N 1
ATOM 710 C CA . LEU A 1 91 ? 0.833 -9.741 8.666 1.00 87.44 91 LEU A CA 1
ATOM 711 C C . LEU A 1 91 ? -0.059 -9.570 7.432 1.00 87.44 91 LEU A C 1
ATOM 713 O O . LEU A 1 91 ? -0.150 -10.493 6.632 1.00 87.44 91 LEU A O 1
ATOM 717 N N . ILE A 1 92 ? -0.654 -8.387 7.233 1.00 85.88 92 ILE A N 1
ATOM 718 C CA . ILE A 1 92 ? -1.424 -8.079 6.016 1.00 85.88 92 ILE A CA 1
ATOM 719 C C . ILE A 1 92 ? -0.519 -8.134 4.774 1.00 85.88 92 ILE A C 1
ATOM 721 O O . ILE A 1 92 ? -0.899 -8.695 3.750 1.00 85.88 92 ILE A O 1
ATOM 725 N N . SER A 1 93 ? 0.690 -7.570 4.852 1.00 85.44 93 SER A N 1
ATOM 726 C CA . SER A 1 93 ? 1.656 -7.569 3.742 1.00 85.44 93 SER A CA 1
ATOM 727 C C . SER A 1 93 ? 2.223 -8.960 3.422 1.00 85.44 93 SER A C 1
ATOM 729 O O . SER A 1 93 ? 2.554 -9.242 2.266 1.00 85.44 93 SER A O 1
ATOM 731 N N . GLN A 1 94 ? 2.357 -9.813 4.437 1.00 84.88 94 GLN A N 1
ATOM 732 C CA . GLN A 1 94 ? 2.914 -11.164 4.346 1.00 84.88 94 GLN A CA 1
ATOM 733 C C . GLN A 1 94 ? 1.823 -12.246 4.317 1.00 84.88 94 GLN A C 1
ATOM 735 O O . GLN A 1 94 ? 2.081 -13.397 4.679 1.00 84.88 94 GLN A O 1
ATOM 740 N N . ASP A 1 95 ? 0.608 -11.887 3.892 1.00 83.19 95 ASP A N 1
ATOM 741 C CA . ASP A 1 95 ? -0.491 -12.836 3.754 1.00 83.19 95 ASP A CA 1
ATOM 742 C C . ASP A 1 95 ? -0.123 -13.985 2.800 1.00 83.19 95 ASP A C 1
ATOM 744 O O . ASP A 1 95 ? 0.402 -13.781 1.701 1.00 83.19 95 ASP A O 1
ATOM 748 N N . GLN A 1 96 ? -0.423 -15.216 3.220 1.00 77.25 96 GLN A N 1
ATOM 749 C CA . GLN A 1 96 ? -0.015 -16.424 2.501 1.00 77.25 96 GLN A CA 1
ATOM 750 C C . GLN A 1 96 ? -0.716 -16.592 1.152 1.00 77.25 96 GLN A C 1
ATOM 752 O O . GLN A 1 96 ? -0.178 -17.279 0.281 1.00 77.25 96 GLN A O 1
ATOM 757 N N . LEU A 1 97 ? -1.893 -15.983 0.948 1.00 79.00 97 LEU A N 1
ATOM 758 C CA . LEU A 1 97 ? -2.547 -16.024 -0.360 1.00 79.00 97 LEU A CA 1
ATOM 759 C C . LEU A 1 97 ? -1.752 -15.225 -1.393 1.00 79.00 97 LEU A C 1
ATOM 761 O O . LEU A 1 97 ? -1.917 -15.475 -2.589 1.00 79.00 97 LEU A O 1
ATOM 765 N N . GLY A 1 98 ? -0.918 -14.275 -0.948 1.00 74.50 98 GLY A N 1
ATOM 766 C CA . GLY A 1 98 ? -0.021 -13.505 -1.804 1.00 74.50 98 GLY A CA 1
ATOM 767 C C . GLY A 1 98 ? -0.752 -12.789 -2.937 1.00 74.50 98 GLY A C 1
ATOM 768 O O . GLY A 1 98 ? -0.207 -12.661 -4.031 1.00 74.50 98 GLY A O 1
ATOM 769 N N . ARG A 1 99 ? -2.012 -12.387 -2.714 1.00 80.69 99 ARG A N 1
ATOM 770 C CA . ARG A 1 99 ? -2.828 -11.677 -3.706 1.00 80.69 99 ARG A CA 1
ATOM 771 C C . ARG A 1 99 ? -2.643 -10.180 -3.529 1.00 80.69 99 ARG A C 1
ATOM 773 O O . ARG A 1 99 ? -2.944 -9.641 -2.468 1.00 80.69 99 ARG A O 1
ATOM 780 N N . GLN A 1 100 ? -2.183 -9.508 -4.578 1.00 83.12 100 GLN A N 1
ATOM 781 C CA . GLN A 1 100 ? -2.061 -8.056 -4.559 1.00 83.12 100 GLN A CA 1
ATOM 782 C C . GLN A 1 100 ? -3.441 -7.380 -4.429 1.00 83.12 100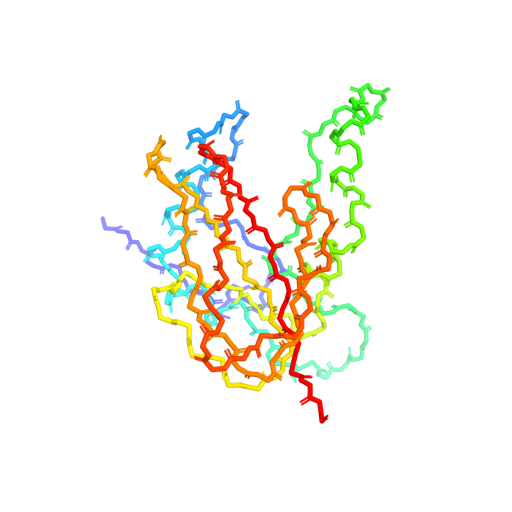 GLN A C 1
ATOM 784 O O . GLN A 1 100 ? -4.401 -7.754 -5.106 1.00 83.12 100 GLN A O 1
ATOM 789 N N . GLY A 1 101 ? -3.529 -6.368 -3.560 1.00 84.44 101 GLY A N 1
ATOM 790 C CA . GLY A 1 101 ? -4.710 -5.511 -3.432 1.00 84.44 101 GLY A CA 1
ATOM 791 C C . GLY A 1 101 ? -4.903 -4.586 -4.641 1.00 84.44 101 GLY A C 1
ATOM 792 O O . GLY A 1 101 ? -3.975 -4.332 -5.406 1.00 84.44 101 GLY A O 1
ATOM 793 N N . TYR A 1 102 ? -6.112 -4.059 -4.807 1.00 86.50 102 TYR A N 1
ATOM 794 C CA . TYR A 1 102 ? -6.480 -3.187 -5.926 1.00 86.50 102 TYR A CA 1
ATOM 795 C C . TYR A 1 102 ? -7.399 -2.054 -5.461 1.00 86.50 102 TYR A C 1
ATOM 797 O O . TYR A 1 102 ? -8.079 -2.164 -4.437 1.00 86.50 102 TYR A O 1
ATOM 805 N N . ARG A 1 103 ? -7.431 -0.952 -6.216 1.00 86.69 103 ARG A N 1
ATOM 806 C CA . ARG A 1 103 ? -8.322 0.181 -5.950 1.00 86.69 103 ARG A CA 1
ATOM 807 C C . ARG A 1 103 ? -9.723 -0.173 -6.443 1.00 86.69 103 ARG A C 1
ATOM 809 O O . ARG A 1 103 ? -9.919 -0.443 -7.628 1.00 86.69 103 ARG A O 1
ATOM 816 N N . THR A 1 104 ? -10.712 -0.117 -5.554 1.00 80.38 104 THR A N 1
ATOM 817 C CA . THR A 1 104 ? -12.127 -0.280 -5.915 1.00 80.38 104 THR A CA 1
ATOM 818 C C . THR A 1 104 ? -12.996 0.801 -5.281 1.00 80.38 104 THR A C 1
ATOM 820 O O . THR A 1 104 ? -12.783 1.189 -4.136 1.00 80.38 104 THR A O 1
ATOM 823 N N . ALA A 1 105 ? -13.992 1.275 -6.034 1.00 63.56 105 ALA A N 1
ATOM 824 C CA . ALA A 1 105 ? -15.050 2.154 -5.532 1.00 63.56 105 ALA A CA 1
ATOM 825 C C . ALA A 1 105 ? -16.231 1.367 -4.932 1.00 63.56 105 ALA A C 1
ATOM 827 O O . ALA A 1 105 ? -17.044 1.926 -4.199 1.00 63.56 105 ALA A O 1
ATOM 828 N N . LYS A 1 106 ? -16.344 0.068 -5.247 1.00 50.09 106 LYS A N 1
ATOM 829 C CA . LYS A 1 106 ? -17.418 -0.811 -4.779 1.00 50.09 106 LYS A CA 1
ATOM 830 C C . LYS A 1 106 ? -16.816 -2.015 -4.072 1.00 50.09 106 LYS A C 1
ATOM 832 O O . LYS A 1 106 ? -16.103 -2.815 -4.674 1.00 50.09 106 LYS A O 1
ATOM 837 N N . ILE A 1 107 ? -17.122 -2.143 -2.790 1.00 54.28 107 ILE A N 1
ATOM 838 C CA . ILE A 1 107 ? -16.671 -3.270 -1.987 1.00 54.28 107 ILE A CA 1
ATOM 839 C C . ILE A 1 107 ? -17.695 -4.404 -2.153 1.00 54.28 107 ILE A C 1
ATOM 841 O O . ILE A 1 107 ? -18.773 -4.371 -1.567 1.00 54.28 107 ILE A O 1
ATOM 845 N N . SER A 1 108 ? -17.390 -5.399 -2.989 1.00 44.19 108 SER A N 1
ATOM 846 C CA . SER A 1 108 ? -18.068 -6.700 -2.933 1.00 44.19 108 SER A CA 1
ATOM 847 C C . SER A 1 108 ? -17.229 -7.636 -2.066 1.00 44.19 108 SER A C 1
ATOM 849 O O . SER A 1 108 ? -16.284 -8.250 -2.559 1.00 44.19 108 SER A O 1
ATOM 851 N N . LEU A 1 109 ? -17.539 -7.715 -0.766 1.00 51.50 109 LEU A N 1
ATOM 852 C CA . LEU A 1 109 ? -16.927 -8.708 0.121 1.00 51.50 109 LEU A CA 1
ATOM 853 C C . LEU A 1 109 ? -17.552 -10.077 -0.181 1.00 51.50 109 LEU A C 1
ATOM 855 O O . LEU A 1 109 ? -18.660 -10.368 0.264 1.00 51.50 109 LEU A O 1
ATOM 859 N N . SER A 1 110 ? -16.873 -10.924 -0.950 1.00 43.16 110 SER A N 1
ATOM 860 C CA . SER A 1 110 ? -17.254 -12.332 -1.096 1.00 43.16 110 SER A CA 1
ATOM 861 C C . SER A 1 110 ? -16.126 -13.227 -0.591 1.00 43.16 110 SER A C 1
ATOM 863 O O . SER A 1 110 ? -15.197 -13.533 -1.334 1.00 43.16 110 SER A O 1
ATOM 865 N N . GLY A 1 111 ? -16.241 -13.649 0.671 1.00 53.94 111 GLY A N 1
ATOM 866 C CA . GLY A 1 111 ? -15.447 -14.723 1.271 1.00 53.94 111 GLY A CA 1
ATOM 867 C C . GLY A 1 111 ? -14.064 -14.316 1.794 1.00 53.94 111 GLY A C 1
ATOM 868 O O . GLY A 1 111 ? -13.194 -13.906 1.033 1.00 53.94 111 GLY A O 1
ATOM 869 N N . GLY A 1 112 ? -13.845 -14.537 3.095 1.00 67.94 112 GLY A N 1
ATOM 870 C CA . GLY A 1 112 ? -12.533 -14.448 3.748 1.00 67.94 112 GLY A CA 1
ATOM 871 C C . GLY A 1 112 ? -12.274 -13.155 4.527 1.00 67.94 112 GLY A C 1
ATOM 872 O O . GLY A 1 112 ? -13.098 -12.245 4.550 1.00 67.94 112 GLY A O 1
ATOM 873 N N . GLN A 1 113 ? -11.125 -13.111 5.203 1.00 75.44 113 GLN A N 1
ATOM 874 C CA . GLN A 1 113 ? -10.603 -11.913 5.863 1.00 75.44 113 GLN A CA 1
ATOM 875 C C . GLN A 1 113 ? -10.060 -10.943 4.810 1.00 75.44 113 GLN A C 1
ATOM 877 O O . GLN A 1 113 ? -9.358 -11.357 3.890 1.00 75.44 113 GLN A O 1
ATOM 882 N N . LEU A 1 114 ? -10.384 -9.658 4.941 1.00 82.12 114 LEU A N 1
ATOM 883 C CA . LEU A 1 114 ? -9.992 -8.617 3.992 1.00 82.12 114 LEU A CA 1
ATOM 884 C C . LEU A 1 114 ? -9.370 -7.426 4.722 1.00 82.12 114 LEU A C 1
ATOM 886 O O . LEU A 1 114 ? -9.739 -7.119 5.854 1.00 82.12 114 LEU A O 1
ATOM 890 N N . ALA A 1 115 ? -8.430 -6.750 4.064 1.00 84.88 115 ALA A N 1
ATOM 891 C CA . ALA A 1 115 ? -7.858 -5.488 4.519 1.00 84.88 115 ALA A CA 1
ATOM 892 C C . ALA A 1 115 ? -8.347 -4.358 3.603 1.00 84.88 115 ALA A C 1
ATOM 894 O O . ALA A 1 115 ? -8.184 -4.417 2.385 1.00 84.88 115 ALA A O 1
ATOM 895 N N . LEU A 1 116 ? -8.968 -3.342 4.195 1.00 86.31 116 LEU A N 1
ATOM 896 C CA . LEU A 1 116 ? -9.496 -2.159 3.530 1.00 86.31 116 LEU A CA 1
ATOM 897 C C . LEU A 1 116 ? -8.641 -0.958 3.921 1.00 86.31 116 LEU A C 1
ATOM 899 O O . LEU A 1 116 ? -8.548 -0.627 5.100 1.00 86.31 116 LEU A O 1
ATOM 903 N N . ALA A 1 117 ? -8.030 -0.309 2.935 1.00 86.12 117 ALA A N 1
ATOM 904 C CA . ALA A 1 117 ? -7.319 0.947 3.126 1.00 86.12 117 ALA A CA 1
ATOM 905 C C . ALA A 1 117 ? -8.142 2.091 2.528 1.00 86.12 117 ALA A C 1
ATOM 907 O O . ALA A 1 117 ? -8.479 2.063 1.342 1.00 86.12 117 ALA A O 1
ATOM 908 N N . VAL A 1 118 ? -8.449 3.094 3.343 1.00 83.75 118 VAL A N 1
ATOM 909 C CA . VAL A 1 118 ? -9.124 4.319 2.924 1.00 83.75 118 VAL A CA 1
ATOM 910 C C . VAL A 1 118 ? -8.096 5.435 2.912 1.00 83.75 118 VAL A C 1
ATOM 912 O O . VAL A 1 118 ? -7.567 5.821 3.952 1.00 83.75 118 VAL A O 1
ATOM 915 N N . LEU A 1 119 ? -7.793 5.925 1.713 1.00 80.31 119 LEU A N 1
ATOM 916 C CA . LEU A 1 119 ? -6.905 7.059 1.500 1.00 80.31 119 LEU A CA 1
ATOM 917 C C . LEU A 1 119 ? -7.755 8.301 1.259 1.00 80.31 119 LEU A C 1
ATOM 919 O O . LEU A 1 119 ? -8.516 8.336 0.286 1.00 80.31 119 LEU A O 1
ATOM 923 N N . ASP A 1 120 ? -7.581 9.323 2.093 1.00 78.12 120 ASP A N 1
ATOM 924 C CA . ASP A 1 120 ? -8.145 10.629 1.783 1.00 78.12 120 ASP A CA 1
ATOM 925 C C . ASP A 1 120 ? -7.233 11.363 0.792 1.00 78.12 120 ASP A C 1
ATOM 927 O O . ASP A 1 120 ? -6.081 11.701 1.081 1.00 78.12 120 ASP A O 1
ATOM 931 N N . LYS A 1 121 ? -7.744 11.552 -0.428 1.00 71.44 121 LYS A N 1
ATOM 932 C CA . LYS A 1 121 ? -7.072 12.327 -1.478 1.00 71.44 121 LYS A CA 1
ATOM 933 C C . LYS A 1 121 ? -7.409 13.815 -1.409 1.00 71.44 121 LYS A C 1
ATOM 935 O O . LYS A 1 121 ? -6.724 14.604 -2.059 1.00 71.44 121 LYS A O 1
ATOM 940 N N . GLN A 1 122 ? -8.467 14.181 -0.690 1.00 63.19 122 GLN A N 1
ATOM 941 C CA . GLN A 1 122 ? -8.865 15.560 -0.447 1.00 63.19 122 GLN A CA 1
ATOM 942 C C . GLN A 1 122 ? -8.466 15.949 0.987 1.00 63.19 122 GLN A C 1
ATOM 944 O O . GLN A 1 122 ? -7.976 15.131 1.755 1.00 63.19 122 GLN A O 1
ATOM 949 N N . GLU A 1 123 ? -8.591 17.226 1.335 1.00 55.28 123 GLU A N 1
ATOM 950 C CA . GLU A 1 123 ? -8.434 17.697 2.722 1.00 55.28 123 GLU A CA 1
ATOM 951 C C . GLU A 1 123 ? -9.801 18.076 3.317 1.00 55.28 123 GLU A C 1
ATOM 953 O O . GLU A 1 123 ? -9.901 18.971 4.155 1.00 55.28 123 GLU A O 1
ATOM 958 N N . ILE A 1 124 ? -10.893 17.491 2.804 1.00 47.81 124 ILE A N 1
ATOM 959 C CA . ILE A 1 124 ? -12.253 17.953 3.100 1.00 47.81 124 ILE A CA 1
ATOM 960 C C . ILE A 1 124 ? -13.209 16.768 3.278 1.00 47.81 124 ILE A C 1
ATOM 962 O O . ILE A 1 124 ? -13.720 16.204 2.312 1.00 47.81 124 ILE A O 1
ATOM 966 N N . GLY A 1 125 ? -13.541 16.501 4.542 1.00 54.59 125 GLY A N 1
ATOM 967 C CA . GLY A 1 125 ? -14.630 15.619 4.962 1.00 54.59 125 GLY A CA 1
ATOM 968 C C . GLY A 1 125 ? -14.192 14.196 5.309 1.00 54.59 125 GLY A C 1
ATOM 969 O O . GLY A 1 125 ? -13.362 13.605 4.636 1.00 54.59 125 GLY A O 1
ATOM 970 N N . SER A 1 126 ? -14.792 13.621 6.355 1.00 62.34 126 SER A N 1
ATOM 971 C CA . SER A 1 126 ? -14.458 12.266 6.806 1.00 62.34 126 SER A CA 1
ATOM 972 C C . SER A 1 126 ? -15.019 11.199 5.847 1.00 62.34 126 SER A C 1
ATOM 974 O O . SER A 1 126 ? -16.234 11.191 5.580 1.00 62.34 126 SER A O 1
ATOM 976 N N . PRO A 1 127 ? -14.184 10.269 5.350 1.00 64.19 127 PRO A N 1
ATOM 977 C CA . PRO A 1 127 ? -14.635 9.147 4.539 1.00 64.19 127 PRO A CA 1
ATOM 978 C C . PRO A 1 127 ? -15.666 8.264 5.258 1.00 64.19 127 PRO A C 1
ATOM 980 O O . PRO A 1 127 ? -15.656 8.069 6.472 1.00 64.19 127 PRO A O 1
ATOM 983 N N . ARG A 1 128 ? -16.600 7.690 4.499 1.00 63.03 128 ARG A N 1
ATOM 984 C CA . ARG A 1 128 ? -17.582 6.736 5.035 1.00 63.03 128 ARG A CA 1
ATOM 985 C C . ARG A 1 128 ? -17.402 5.397 4.350 1.00 63.03 128 ARG A C 1
ATOM 987 O O . ARG A 1 128 ? -17.535 5.315 3.130 1.00 63.03 128 ARG A O 1
ATOM 994 N N . LEU A 1 129 ? -17.147 4.355 5.134 1.00 64.56 129 LEU A N 1
ATOM 995 C CA . LEU A 1 129 ? -17.157 2.988 4.639 1.00 64.56 129 LEU A CA 1
ATOM 996 C C . LEU A 1 129 ? -18.603 2.467 4.594 1.00 64.56 129 LEU A C 1
ATOM 998 O O . LEU A 1 129 ? -19.411 2.773 5.481 1.00 64.56 129 LEU A O 1
ATOM 1002 N N . PRO A 1 130 ? -18.973 1.691 3.559 1.00 60.91 130 PRO A N 1
ATOM 1003 C CA . PRO A 1 130 ? -20.277 1.049 3.521 1.00 60.91 130 PRO A CA 1
ATOM 1004 C C . PRO A 1 130 ? -20.433 0.048 4.685 1.00 60.91 130 PRO A C 1
ATOM 1006 O O . PRO A 1 130 ? -19.437 -0.503 5.162 1.00 60.91 130 PRO A O 1
ATOM 1009 N N . PRO A 1 131 ? -21.671 -0.189 5.164 1.00 59.84 131 PRO A N 1
ATOM 1010 C CA . PRO A 1 131 ? -21.953 -1.208 6.174 1.00 59.84 131 PRO A CA 1
ATOM 1011 C C . PRO A 1 131 ? -21.523 -2.597 5.686 1.00 59.84 131 PRO A C 1
ATOM 1013 O O . PRO A 1 131 ? -21.855 -2.993 4.567 1.00 59.84 131 PRO A O 1
ATOM 1016 N N . HIS A 1 132 ? -20.853 -3.359 6.554 1.00 64.56 132 HIS A N 1
ATOM 1017 C CA . HIS A 1 132 ? -20.467 -4.751 6.301 1.00 64.56 132 HIS A CA 1
ATOM 1018 C C . HIS A 1 132 ? -21.154 -5.686 7.306 1.00 64.56 132 HIS A C 1
ATOM 1020 O O . HIS A 1 132 ? -20.539 -6.110 8.283 1.00 64.56 132 HIS A O 1
ATOM 1026 N N . PRO A 1 133 ? -22.448 -5.990 7.114 1.00 63.03 133 PRO A N 1
ATOM 1027 C CA . PRO A 1 133 ? -23.224 -6.788 8.058 1.00 63.03 133 PRO A CA 1
ATOM 1028 C C . PRO A 1 133 ? -22.590 -8.157 8.325 1.00 63.03 133 PRO A C 1
ATOM 1030 O O . PRO A 1 133 ? -22.160 -8.839 7.395 1.00 63.03 133 PRO A O 1
ATOM 1033 N N . GLY A 1 134 ? -22.547 -8.564 9.594 1.00 69.75 134 GLY A N 1
ATOM 1034 C CA . GLY A 1 134 ? -22.046 -9.881 10.002 1.00 69.75 134 GLY A CA 1
ATOM 1035 C C . GLY A 1 134 ? -20.523 -10.019 9.963 1.00 69.75 134 GLY A C 1
ATOM 1036 O O . GLY A 1 134 ? -20.011 -11.134 10.014 1.00 69.75 134 GLY A O 1
ATOM 1037 N N . HIS A 1 135 ? -19.796 -8.905 9.867 1.00 76.12 135 HIS A N 1
ATOM 1038 C CA . HIS A 1 135 ? -18.339 -8.895 9.914 1.00 76.12 135 HIS A CA 1
ATOM 1039 C C . HIS A 1 135 ? -17.839 -8.151 11.156 1.00 76.12 135 HIS A C 1
ATOM 1041 O O . HIS A 1 135 ? -18.430 -7.160 11.594 1.00 76.12 135 HIS A O 1
ATOM 1047 N N . MET A 1 136 ? -16.747 -8.647 11.725 1.00 82.06 136 MET A N 1
ATOM 1048 C CA . MET A 1 136 ? -15.992 -8.018 12.797 1.00 82.06 136 MET A CA 1
ATOM 1049 C C . MET A 1 136 ? -14.913 -7.129 12.177 1.00 82.06 136 MET A C 1
ATOM 1051 O O . MET A 1 136 ? -14.169 -7.561 11.296 1.00 82.06 136 MET A O 1
ATOM 1055 N N . CYS A 1 137 ? -14.849 -5.876 12.623 1.00 83.31 137 CYS A N 1
ATOM 1056 C CA . CYS A 1 137 ? -13.921 -4.889 12.084 1.00 83.31 137 CYS A CA 1
ATOM 1057 C C . CYS A 1 137 ? -12.887 -4.463 13.134 1.00 83.31 137 CYS A C 1
ATOM 1059 O O . CYS A 1 137 ? -13.241 -4.156 14.276 1.00 83.31 137 CYS A O 1
ATOM 1061 N N . HIS A 1 138 ? -11.621 -4.362 12.723 1.00 85.94 138 HIS A N 1
ATOM 1062 C CA . HIS A 1 138 ? -10.545 -3.784 13.534 1.00 85.94 138 HIS A CA 1
ATOM 1063 C C . HIS A 1 138 ? -9.791 -2.731 12.730 1.00 85.94 138 HIS A C 1
ATOM 1065 O O . HIS A 1 138 ? -9.239 -3.044 11.673 1.00 85.94 138 HIS A O 1
ATOM 1071 N N . GLN A 1 139 ? -9.724 -1.510 13.252 1.00 86.94 139 GLN A N 1
ATOM 1072 C CA . GLN A 1 139 ? -8.843 -0.472 12.734 1.00 86.94 139 GLN A CA 1
ATOM 1073 C C . GLN A 1 139 ? -7.407 -0.798 13.156 1.00 86.94 139 GLN A C 1
ATOM 1075 O O . GLN A 1 139 ? -7.159 -1.108 14.318 1.00 86.94 139 GLN A O 1
ATOM 1080 N N . VAL A 1 140 ? -6.469 -0.736 12.217 1.00 87.44 140 VAL A N 1
ATOM 1081 C CA . VAL A 1 140 ? -5.033 -0.996 12.398 1.00 87.44 140 VAL A CA 1
ATOM 1082 C C . VAL A 1 140 ? -4.230 0.304 12.338 1.00 87.44 140 VAL A C 1
ATOM 1084 O O . VAL A 1 140 ? -3.303 0.487 13.126 1.00 87.44 140 VAL A O 1
ATOM 1087 N N . LEU A 1 141 ? -4.592 1.211 11.425 1.00 88.56 141 LEU A N 1
ATOM 1088 C CA . LEU A 1 141 ? -3.996 2.544 11.280 1.00 88.56 141 LEU A CA 1
ATOM 1089 C C . LEU A 1 141 ? -5.090 3.620 11.315 1.00 88.56 141 LEU A C 1
ATOM 1091 O O . LEU A 1 141 ? -6.176 3.354 10.803 1.00 88.56 141 LEU A O 1
ATOM 1095 N N . PRO A 1 142 ? -4.825 4.821 11.871 1.00 83.81 142 PRO A N 1
ATOM 1096 C CA . PRO A 1 142 ? -3.545 5.289 12.435 1.00 83.81 142 PRO A CA 1
ATOM 1097 C C . PRO A 1 142 ? -3.206 4.700 13.814 1.00 83.81 142 PRO A C 1
ATOM 1099 O O . PRO A 1 142 ? -2.046 4.677 14.215 1.00 83.81 142 PRO A O 1
ATOM 1102 N N . SER A 1 143 ? -4.206 4.190 14.526 1.00 84.44 143 SER A N 1
ATOM 1103 C CA . SER A 1 143 ? -4.050 3.471 15.789 1.00 84.44 143 SER A CA 1
ATOM 1104 C C . SER A 1 143 ? -4.965 2.253 15.820 1.00 84.44 143 SER A C 1
ATOM 1106 O O . SER A 1 143 ? -6.000 2.229 15.143 1.00 84.44 143 SER A O 1
ATOM 1108 N N . TYR A 1 144 ? -4.577 1.243 16.603 1.00 85.44 144 TYR A N 1
ATOM 1109 C CA . TYR A 1 144 ? -5.380 0.037 16.757 1.00 85.44 144 TYR A CA 1
ATOM 1110 C C . TYR A 1 144 ? -6.663 0.340 17.538 1.00 85.44 144 TYR A C 1
ATOM 1112 O O . TYR A 1 144 ? -6.600 0.879 18.646 1.00 85.44 144 TYR A O 1
ATOM 1120 N N . LYS A 1 145 ? -7.820 -0.019 16.977 1.00 86.44 145 LYS A N 1
ATOM 1121 C CA . LYS A 1 145 ? -9.127 0.143 17.624 1.00 86.44 145 LYS A CA 1
ATOM 1122 C C . LYS A 1 145 ? -10.079 -0.969 17.201 1.00 86.44 145 LYS A C 1
ATOM 1124 O O . LYS A 1 145 ? -10.308 -1.186 16.013 1.00 86.44 145 LYS A O 1
ATOM 1129 N N . GLU A 1 146 ? -10.687 -1.633 18.177 1.00 83.69 146 GLU A N 1
ATOM 1130 C CA . GLU A 1 146 ? -11.735 -2.619 17.917 1.00 83.69 146 GLU A CA 1
ATOM 1131 C C . GLU A 1 146 ? -13.044 -1.892 17.596 1.00 83.69 146 GLU A C 1
ATOM 1133 O O . GLU A 1 146 ? -13.561 -1.122 18.407 1.00 83.69 146 GLU A O 1
ATOM 1138 N N . LEU A 1 147 ? -13.561 -2.095 16.383 1.00 80.62 147 LEU A N 1
ATOM 1139 C CA . LEU A 1 147 ? -14.800 -1.466 15.911 1.00 80.62 147 LEU A CA 1
ATOM 1140 C C . LEU A 1 147 ? -16.019 -2.374 16.129 1.00 80.62 147 LEU A C 1
ATOM 1142 O O . LEU A 1 147 ? -17.157 -1.932 15.970 1.00 80.62 147 LEU A O 1
ATOM 1146 N N . GLY A 1 148 ? -15.782 -3.635 16.501 1.00 81.12 148 GLY A N 1
ATOM 1147 C CA . GLY A 1 148 ? -16.814 -4.615 16.808 1.00 81.12 148 GLY A CA 1
ATOM 1148 C C . GLY A 1 148 ? -17.560 -5.128 15.576 1.00 81.12 148 GLY A C 1
ATOM 1149 O O . GLY A 1 148 ? -17.097 -5.019 14.437 1.00 81.12 148 GLY A O 1
ATOM 1150 N N . VAL A 1 149 ? -18.720 -5.734 15.833 1.00 80.25 149 VAL A N 1
ATOM 1151 C CA . VAL A 1 149 ? -19.573 -6.357 14.815 1.00 80.25 149 VAL A CA 1
ATOM 1152 C C . VAL A 1 149 ? -20.414 -5.305 14.106 1.00 80.25 149 VAL A C 1
ATOM 1154 O O . VAL A 1 149 ? -21.199 -4.595 14.734 1.00 80.25 149 VAL A O 1
ATOM 1157 N N . GLN A 1 150 ? -20.290 -5.238 12.784 1.00 73.38 150 GLN A N 1
ATOM 1158 C CA . GLN A 1 150 ? -21.111 -4.364 11.955 1.00 73.38 150 GLN A CA 1
ATOM 1159 C C . GLN A 1 150 ? -22.449 -5.052 11.614 1.00 73.38 150 GLN A C 1
ATOM 1161 O O . GLN A 1 150 ? -22.507 -6.239 11.291 1.00 73.38 150 GLN A O 1
ATOM 1166 N N . THR A 1 151 ? -23.550 -4.306 11.700 1.00 62.25 151 THR A N 1
ATOM 1167 C CA . THR A 1 151 ? -24.920 -4.732 11.369 1.00 62.25 151 THR A CA 1
ATOM 1168 C C . THR A 1 151 ? -25.355 -4.171 10.009 1.00 62.25 151 THR A C 1
ATOM 1170 O O . THR A 1 151 ? -24.691 -3.315 9.432 1.00 62.25 151 THR A O 1
ATOM 1173 N N . LEU A 1 152 ? -26.507 -4.613 9.486 1.00 57.19 152 LEU A N 1
ATOM 1174 C CA . LEU A 1 152 ? -27.071 -4.116 8.214 1.00 57.19 152 LEU A CA 1
ATOM 1175 C C . LEU A 1 152 ? -27.317 -2.596 8.207 1.00 57.19 152 LEU A C 1
ATOM 1177 O O . LEU A 1 152 ? -27.350 -1.982 7.143 1.00 57.19 152 LEU A O 1
ATOM 1181 N N . LEU A 1 153 ? -27.479 -1.994 9.388 1.00 56.53 153 LEU A N 1
ATOM 1182 C CA . LEU A 1 153 ? -27.749 -0.569 9.570 1.00 56.53 153 LEU A CA 1
ATOM 1183 C C . LEU A 1 153 ? -26.512 0.232 10.006 1.00 56.53 153 LEU A C 1
ATOM 1185 O O . LEU A 1 153 ? -26.572 1.464 10.028 1.00 56.53 153 LEU A O 1
ATOM 1189 N N . SER A 1 154 ? -25.398 -0.417 10.363 1.00 60.53 154 SER A N 1
ATOM 1190 C CA . SER A 1 154 ? -24.241 0.288 10.918 1.00 60.53 154 SER A CA 1
ATOM 1191 C C . SER A 1 154 ? -23.376 0.895 9.817 1.00 60.53 154 SER A C 1
ATOM 1193 O O . SER A 1 154 ? -22.621 0.219 9.125 1.00 60.53 154 SER A O 1
ATOM 1195 N N . LYS A 1 155 ? -23.455 2.216 9.655 1.00 63.84 155 LYS A N 1
ATOM 1196 C CA . LYS A 1 155 ? -22.500 2.953 8.822 1.00 63.84 155 LYS A CA 1
ATOM 1197 C C . LYS A 1 155 ? -21.192 3.073 9.592 1.00 63.84 155 LYS A C 1
ATOM 1199 O O . LYS A 1 155 ? -21.141 3.803 10.581 1.00 63.84 155 LYS A O 1
ATOM 1204 N N . LEU A 1 156 ? -20.153 2.376 9.137 1.00 69.50 156 LEU A N 1
ATOM 1205 C CA . LEU A 1 156 ? -18.815 2.573 9.671 1.00 69.50 156 LEU A CA 1
ATOM 1206 C C . LEU A 1 156 ? -18.286 3.911 9.138 1.00 69.50 156 LEU A C 1
ATOM 1208 O O . LEU A 1 156 ? -17.839 4.026 7.998 1.00 69.50 156 LEU A O 1
ATOM 1212 N N . VAL A 1 157 ? -18.423 4.953 9.952 1.00 66.88 157 VAL A N 1
ATOM 1213 C CA . VAL A 1 157 ? -17.784 6.242 9.689 1.00 66.88 157 VAL A CA 1
ATOM 1214 C C . VAL A 1 157 ? -16.350 6.118 10.146 1.00 66.88 157 VAL A C 1
ATOM 1216 O O . VAL A 1 157 ? -16.124 5.724 11.293 1.00 66.88 157 VAL A O 1
ATOM 1219 N N . VAL A 1 158 ? -15.413 6.469 9.270 1.00 70.69 158 VAL A N 1
ATOM 1220 C CA . VAL A 1 158 ? -14.025 6.536 9.682 1.00 70.69 158 VAL A CA 1
ATOM 1221 C C . VAL A 1 158 ? -13.454 7.906 9.429 1.00 70.69 158 VAL A C 1
ATOM 1223 O O . VAL A 1 158 ? -13.648 8.511 8.379 1.00 70.69 158 VAL A O 1
ATOM 1226 N N . ASP A 1 159 ? -12.783 8.410 10.450 1.00 70.38 159 ASP A N 1
ATOM 1227 C CA . ASP A 1 159 ? -12.119 9.685 10.374 1.00 70.38 159 ASP A CA 1
ATOM 1228 C C . ASP A 1 159 ? -10.705 9.472 9.849 1.00 70.38 159 ASP A C 1
ATOM 1230 O O . ASP A 1 159 ? -9.895 8.768 10.459 1.00 70.38 159 ASP A O 1
ATOM 1234 N N . VAL A 1 160 ? -10.436 10.048 8.684 1.00 75.75 160 VAL A N 1
ATOM 1235 C CA . VAL A 1 160 ? -9.143 9.960 8.019 1.00 75.75 160 VAL A CA 1
ATOM 1236 C C . VAL A 1 160 ? -8.587 11.368 7.959 1.00 75.75 160 VAL A C 1
ATOM 1238 O O . VAL A 1 160 ? -9.240 12.278 7.459 1.00 75.75 160 VAL A O 1
ATOM 1241 N N . ASN A 1 161 ? -7.384 11.551 8.499 1.00 77.94 161 ASN A N 1
ATOM 1242 C CA . ASN A 1 161 ? -6.698 12.834 8.409 1.00 77.94 161 ASN A CA 1
ATOM 1243 C C . ASN A 1 161 ? -6.408 13.175 6.936 1.00 77.94 161 ASN A C 1
ATOM 1245 O O . ASN A 1 161 ? -6.186 12.254 6.146 1.00 77.94 161 ASN A O 1
ATOM 1249 N N . PRO A 1 162 ? -6.309 14.463 6.571 1.00 77.06 162 PRO A N 1
ATOM 1250 C CA . PRO A 1 162 ? -5.926 14.864 5.224 1.00 77.06 162 PRO A CA 1
ATOM 1251 C C . PRO A 1 162 ? -4.608 14.228 4.768 1.00 77.06 162 PRO A C 1
ATOM 1253 O O . PRO A 1 162 ? -3.629 14.197 5.517 1.00 77.06 162 PRO A O 1
ATOM 1256 N N . SER A 1 163 ? -4.585 13.676 3.549 1.00 74.75 163 SER A N 1
ATOM 1257 C CA . SER A 1 163 ? -3.476 12.852 3.022 1.00 74.75 163 SER A CA 1
ATOM 1258 C C . SER A 1 163 ? -3.110 11.620 3.877 1.00 74.75 163 SER A C 1
ATOM 1260 O O . SER A 1 163 ? -2.099 10.964 3.620 1.00 74.75 163 SER A O 1
ATOM 1262 N N . GLY A 1 164 ? -3.913 11.301 4.889 1.00 81.50 164 GLY A N 1
ATOM 1263 C CA . GLY A 1 164 ? -3.762 10.161 5.774 1.00 81.50 164 GLY A CA 1
ATOM 1264 C C . GLY A 1 164 ? -4.379 8.898 5.185 1.00 81.50 164 GLY A C 1
ATOM 1265 O O . GLY A 1 164 ? -5.131 8.917 4.211 1.00 81.50 164 GLY A O 1
ATOM 1266 N N . THR A 1 165 ? -4.037 7.764 5.786 1.00 85.06 165 THR A N 1
ATOM 1267 C CA . THR A 1 165 ? -4.623 6.471 5.440 1.00 85.06 165 THR A CA 1
ATOM 1268 C C . THR A 1 165 ? -5.130 5.808 6.699 1.00 85.06 165 THR A C 1
ATOM 1270 O O . THR A 1 165 ? -4.409 5.694 7.691 1.00 85.06 165 THR A O 1
ATOM 1273 N N . GLU A 1 166 ? -6.362 5.339 6.632 1.00 86.94 166 GLU A N 1
ATOM 1274 C CA . GLU A 1 166 ? -6.918 4.437 7.620 1.00 86.94 166 GLU A CA 1
ATOM 1275 C C . GLU A 1 166 ? -6.925 3.025 7.040 1.00 86.94 166 GLU A C 1
ATOM 1277 O O . GLU A 1 166 ? -7.297 2.804 5.889 1.00 86.94 166 GLU A O 1
ATOM 1282 N N . LEU A 1 167 ? -6.450 2.069 7.833 1.00 86.62 167 LEU A N 1
ATOM 1283 C CA . LEU A 1 167 ? -6.379 0.666 7.453 1.00 86.62 167 LEU A CA 1
ATOM 1284 C C . LEU A 1 167 ? -7.256 -0.123 8.410 1.00 86.62 167 LEU A C 1
ATOM 1286 O O . LEU A 1 167 ? -6.957 -0.162 9.600 1.00 86.62 167 LEU A O 1
ATOM 1290 N N . THR A 1 168 ? -8.283 -0.781 7.890 1.00 87.12 168 THR A N 1
ATOM 1291 C CA . THR A 1 168 ? -9.221 -1.593 8.662 1.00 87.12 168 THR A CA 1
ATOM 1292 C C . THR A 1 168 ? -9.254 -3.018 8.132 1.00 87.12 168 THR A C 1
ATOM 1294 O O . THR A 1 168 ? -9.360 -3.261 6.934 1.00 87.12 168 THR A O 1
ATOM 1297 N N . THR A 1 169 ? -9.172 -3.987 9.036 1.00 85.81 169 THR A N 1
ATOM 1298 C CA . THR A 1 169 ? -9.373 -5.402 8.722 1.00 85.81 169 THR A CA 1
ATOM 1299 C C . THR A 1 169 ? -10.825 -5.781 8.964 1.00 85.81 169 THR A C 1
ATOM 1301 O O . THR A 1 169 ? -11.433 -5.341 9.939 1.00 85.81 169 THR A O 1
ATOM 1304 N N . VAL A 1 170 ? -11.376 -6.594 8.070 1.00 84.94 170 VAL A N 1
ATOM 1305 C CA . VAL A 1 170 ? -12.760 -7.063 8.104 1.00 84.94 170 VAL A CA 1
ATOM 1306 C C . VAL A 1 170 ? -12.744 -8.584 8.078 1.00 84.94 170 VAL A C 1
ATOM 1308 O O . VAL A 1 170 ? -12.230 -9.189 7.135 1.00 84.94 170 VAL A O 1
ATOM 1311 N N . THR A 1 171 ? -13.291 -9.211 9.114 1.00 82.56 171 THR A N 1
ATOM 1312 C CA . THR A 1 171 ? -13.369 -10.668 9.254 1.00 82.56 171 THR A CA 1
ATOM 1313 C C . THR A 1 171 ? -14.826 -11.124 9.306 1.00 82.56 171 THR A C 1
ATOM 1315 O O . THR A 1 171 ? -15.617 -10.554 10.055 1.00 82.56 171 THR A O 1
ATOM 1318 N N . PRO A 1 172 ? -15.226 -12.145 8.531 1.00 77.69 172 PRO A N 1
ATOM 1319 C CA . PRO A 1 172 ? -16.572 -12.695 8.627 1.00 77.69 172 PRO A CA 1
ATOM 1320 C C . PRO A 1 172 ? -16.752 -13.387 9.979 1.00 77.69 172 PRO A C 1
ATOM 1322 O O . PRO A 1 172 ? -15.882 -14.142 10.423 1.00 77.69 172 PRO A O 1
ATOM 1325 N N . ILE A 1 173 ? -17.887 -13.137 10.625 1.00 74.75 173 ILE A N 1
ATOM 1326 C CA . ILE A 1 173 ? -18.281 -13.841 11.844 1.00 74.75 173 ILE A CA 1
ATOM 1327 C C . ILE A 1 173 ? -18.944 -15.143 11.401 1.00 74.75 173 ILE A C 1
ATOM 1329 O O . ILE A 1 173 ? -19.834 -15.124 10.551 1.00 74.75 173 ILE A O 1
ATOM 1333 N N . LYS A 1 174 ? -18.441 -16.266 11.916 1.00 62.41 174 LYS A N 1
ATOM 1334 C CA . LYS A 1 174 ? -19.010 -17.593 11.659 1.00 62.41 174 LYS A CA 1
ATOM 1335 C C . LYS A 1 174 ? -20.329 -17.783 12.391 1.00 62.41 174 LYS A C 1
ATOM 1337 O O . LYS A 1 174 ? -20.425 -17.295 13.538 1.00 62.41 174 LYS A O 1
#

Foldseek 3Di:
DDDDDDLVVCLVVDLADDDDDDADPDLVSVVVVVVVCQVCVVPVQVSQFDPDPDPDDDDADRQHDDLDDDDDPVDDDPLVVCVSPQVVVVCLSRPPRRGDDHDDPDDDDDDFKDKDKDFAQAQDDWDKDQFDAQKWKWKSPPHTDGPGGTHNPDTPTGGAHHRGMIMMMIGHHD

Nearest PDB structures (foldseek):
  3tv8-assembly1_B  TM=8.148E-01  e=3.922E-11  Homo sapiens
  3lx9-assembly1_B  TM=7.953E-01  e=2.178E-11  Homo sapiens
  1r47-assembly1_A  TM=8.062E-01  e=2.146E-10  Homo sapiens
  3cc1-assembly1_A-2  TM=7.183E-01  e=7.055E-02  Halalkalibacterium halodurans C-125
  5azw-assembly1_B  TM=4.723E-01  e=7.923E-01  Homo sapiens

Secondary structure (DSSP, 8-state):
--PPP-HHHHHHH-S----SPPP-SSHHHHHHHHHHHHHTHHHHHHHS-------S--S----SS-----S-TTS--HHHHHHHT-HHHHHHHT-TT-PPP---SS----SS-EEEEEE--SSSS--EEPP-TTEEEEEEESS-EEEEEEPTT--EE----TT-EEEEEEEE--